Protein AF-A0A7J7WP15-F1 (afdb_monomer_lite)

Foldseek 3Di:
DVLVVQLCVCQDDPNDGNDDPVVVSVVSSVVVVPPPPPVPCPVVNVVVVVVVVVVVVVVD

Sequence (60 aa):
ME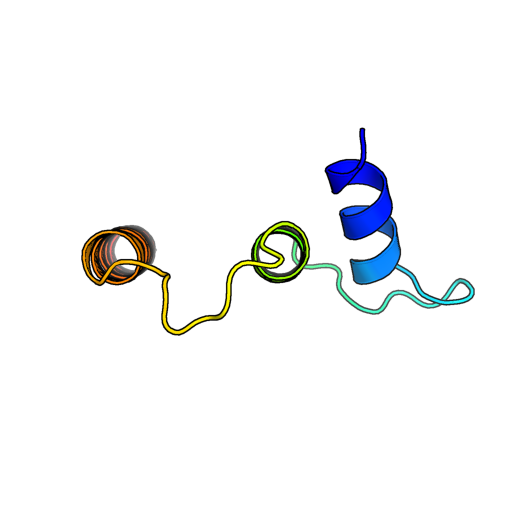GLFLAVDEIVDGGVILESDPQQVVHRVALRGEDVPLTEQTVSQVLQSAKEQIKWSLLR

Structure (mmCIF, N/CA/C/O backbone):
data_AF-A0A7J7WP15-F1
#
_entry.id   AF-A0A7J7WP15-F1
#
loop_
_atom_site.group_PDB
_atom_site.id
_atom_site.type_symbol
_atom_site.label_atom_id
_atom_site.label_alt_id
_atom_site.label_comp_id
_atom_site.label_asym_id
_atom_site.label_entity_id
_atom_site.label_seq_id
_atom_site.pdbx_PDB_ins_code
_atom_site.Cartn_x
_atom_site.Cartn_y
_atom_site.Cartn_z
_atom_site.occupancy
_atom_site.B_iso_or_equiv
_atom_site.auth_seq_id
_atom_site.auth_comp_id
_atom_site.auth_asym_id
_atom_site.auth_atom_id
_atom_site.pdbx_PDB_model_num
ATOM 1 N N . MET A 1 1 ? 1.063 -12.2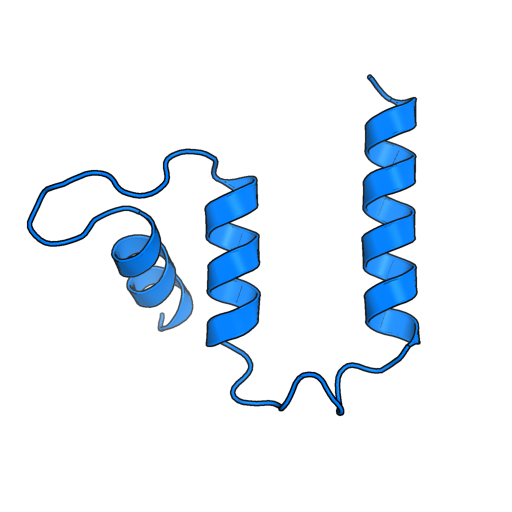98 8.240 1.00 58.97 1 MET A N 1
ATOM 2 C CA . MET A 1 1 ? 1.239 -12.730 6.834 1.00 58.97 1 MET A CA 1
ATOM 3 C C . MET A 1 1 ? 0.174 -12.136 5.918 1.00 58.97 1 MET A C 1
ATOM 5 O O . MET A 1 1 ? 0.496 -11.857 4.778 1.00 58.97 1 MET A O 1
ATOM 9 N N . GLU A 1 2 ? -1.040 -11.865 6.404 1.00 72.06 2 GLU A N 1
ATOM 10 C CA . GLU A 1 2 ? -2.140 -11.285 5.608 1.00 72.06 2 GLU A CA 1
ATOM 11 C C . GLU A 1 2 ? -1.810 -9.918 4.989 1.00 72.06 2 GLU A C 1
ATOM 13 O O . GLU A 1 2 ? -2.014 -9.728 3.796 1.00 72.06 2 GLU A O 1
ATOM 18 N N . GLY A 1 3 ? -1.179 -9.009 5.743 1.00 77.69 3 GLY A N 1
ATOM 19 C CA . GLY A 1 3 ? -0.784 -7.694 5.217 1.00 77.69 3 GLY A CA 1
ATOM 20 C C . GLY A 1 3 ? 0.201 -7.738 4.040 1.00 77.69 3 GLY A C 1
ATOM 21 O O . GLY A 1 3 ? 0.232 -6.808 3.243 1.00 77.69 3 GLY A O 1
ATOM 22 N N . LEU A 1 4 ? 0.977 -8.821 3.892 1.00 83.94 4 LEU A N 1
ATOM 23 C CA . LEU A 1 4 ? 1.868 -8.989 2.741 1.00 83.94 4 LEU A CA 1
ATOM 24 C C . LEU A 1 4 ? 1.076 -9.312 1.471 1.00 83.94 4 LEU A C 1
ATOM 26 O O . LEU A 1 4 ? 1.352 -8.729 0.431 1.00 83.94 4 LEU A O 1
ATOM 30 N N . PHE A 1 5 ? 0.092 -10.211 1.555 1.00 87.12 5 PHE A N 1
ATOM 31 C CA . PHE A 1 5 ? -0.751 -10.554 0.408 1.00 87.12 5 PHE A CA 1
ATOM 32 C C . PHE A 1 5 ? -1.611 -9.364 -0.025 1.00 87.12 5 PHE A C 1
ATOM 34 O O . PHE A 1 5 ? -1.658 -9.061 -1.209 1.00 87.12 5 PHE A O 1
ATOM 41 N N . LEU A 1 6 ? -2.162 -8.610 0.933 1.00 86.88 6 LEU A N 1
ATOM 42 C CA . LEU A 1 6 ? -2.876 -7.362 0.642 1.00 86.88 6 LEU A CA 1
ATOM 43 C C . LEU A 1 6 ? -1.974 -6.322 -0.036 1.00 86.88 6 LEU A C 1
ATOM 45 O O . LEU A 1 6 ? -2.403 -5.655 -0.969 1.00 86.88 6 LEU A O 1
ATOM 49 N N . ALA A 1 7 ? -0.719 -6.187 0.405 1.00 88.38 7 ALA A N 1
ATOM 50 C CA . ALA A 1 7 ? 0.222 -5.275 -0.239 1.00 88.38 7 ALA A CA 1
ATOM 51 C C . ALA A 1 7 ? 0.538 -5.695 -1.677 1.00 88.38 7 ALA A C 1
ATOM 53 O O . ALA A 1 7 ? 0.628 -4.835 -2.546 1.00 88.38 7 ALA A O 1
ATOM 54 N N . VAL A 1 8 ? 0.680 -6.996 -1.942 1.00 91.00 8 VAL A N 1
ATOM 55 C CA . VAL A 1 8 ? 0.896 -7.494 -3.307 1.00 91.00 8 VAL A CA 1
ATOM 56 C C . VAL A 1 8 ? -0.318 -7.206 -4.194 1.00 91.00 8 VAL A C 1
ATOM 58 O O . VAL A 1 8 ? -0.116 -6.708 -5.298 1.00 91.00 8 VAL A O 1
ATOM 61 N N . ASP A 1 9 ? -1.539 -7.422 -3.699 1.00 89.44 9 ASP A N 1
ATOM 62 C CA . ASP A 1 9 ? -2.777 -7.137 -4.442 1.00 89.44 9 ASP A CA 1
ATOM 63 C C . ASP A 1 9 ? -2.962 -5.638 -4.746 1.00 89.44 9 ASP A C 1
ATOM 65 O O . ASP A 1 9 ? -3.530 -5.273 -5.773 1.00 89.44 9 ASP A O 1
ATOM 69 N N . GLU A 1 10 ? -2.486 -4.745 -3.872 1.00 89.44 10 GLU A N 1
ATOM 70 C CA . GLU A 1 10 ? -2.516 -3.296 -4.127 1.00 89.44 10 GLU A CA 1
ATOM 71 C C . GLU A 1 10 ? -1.444 -2.844 -5.132 1.00 89.44 10 GLU A C 1
ATOM 73 O O . GLU A 1 10 ? -1.645 -1.863 -5.848 1.00 89.44 10 GLU A O 1
ATOM 78 N N . ILE A 1 11 ? -0.303 -3.541 -5.200 1.00 93.69 11 ILE A N 1
ATOM 79 C CA . ILE A 1 11 ? 0.801 -3.198 -6.109 1.00 93.69 11 ILE A CA 1
ATOM 80 C C . ILE A 1 11 ? 0.543 -3.750 -7.514 1.00 93.69 11 ILE A C 1
ATOM 82 O O . ILE A 1 11 ? 0.823 -3.062 -8.498 1.00 93.69 11 ILE A O 1
ATOM 86 N N . VAL A 1 12 ? 0.048 -4.988 -7.628 1.00 95.44 12 VAL A N 1
ATOM 87 C CA . VAL A 1 12 ? -0.065 -5.715 -8.900 1.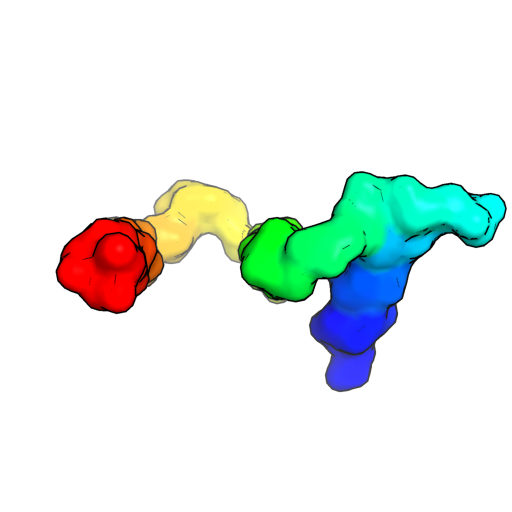00 95.44 12 VAL A CA 1
ATOM 88 C C . VAL A 1 12 ? -1.418 -6.406 -9.037 1.00 95.44 12 VAL A C 1
ATOM 90 O O . VAL A 1 12 ? -1.800 -7.197 -8.185 1.00 95.44 12 VAL A O 1
ATOM 93 N N . ASP A 1 13 ? -2.060 -6.221 -10.191 1.00 91.62 13 ASP A N 1
ATOM 94 C CA . ASP A 1 13 ? -3.233 -6.994 -10.611 1.00 91.62 13 ASP A CA 1
ATOM 95 C C . ASP A 1 13 ? -2.992 -7.608 -11.995 1.00 91.62 13 ASP A C 1
ATOM 97 O O . ASP A 1 13 ? -2.646 -6.915 -12.953 1.00 91.62 13 ASP A O 1
ATOM 101 N N . GLY A 1 14 ? -3.094 -8.935 -12.104 1.00 90.25 14 GLY A N 1
ATOM 102 C CA . GLY A 1 14 ? -2.930 -9.648 -13.378 1.00 90.25 14 GLY A CA 1
ATOM 103 C C . GLY A 1 14 ? -1.581 -9.430 -14.085 1.00 90.25 14 GLY A C 1
ATOM 104 O O . GLY A 1 14 ? -1.496 -9.581 -15.302 1.00 90.25 14 GLY A O 1
ATOM 105 N N . GLY A 1 15 ? -0.527 -9.057 -13.349 1.00 90.00 15 GLY A N 1
ATOM 106 C CA . GLY A 1 15 ? 0.788 -8.705 -13.903 1.00 90.00 15 GLY A CA 1
ATOM 107 C C . GLY A 1 15 ? 0.935 -7.237 -14.328 1.00 90.00 15 GLY A C 1
ATOM 108 O O . GLY A 1 15 ? 1.995 -6.854 -14.824 1.00 90.00 15 GLY A O 1
ATOM 109 N N . VAL A 1 16 ? -0.091 -6.411 -14.116 1.00 93.25 16 VAL A N 1
ATOM 110 C CA . VAL A 1 16 ? -0.067 -4.959 -14.324 1.00 93.25 16 VAL A CA 1
ATOM 111 C C . VAL A 1 16 ? 0.216 -4.267 -12.996 1.00 93.25 16 VAL A C 1
ATOM 113 O O . VAL A 1 16 ? -0.423 -4.561 -11.991 1.00 93.25 16 VAL A O 1
ATOM 116 N N . ILE A 1 17 ? 1.163 -3.329 -12.992 1.00 93.44 17 ILE A N 1
ATOM 117 C CA . ILE A 1 17 ? 1.454 -2.506 -11.812 1.00 93.44 17 ILE A CA 1
ATOM 118 C C . ILE A 1 17 ? 0.344 -1.458 -11.665 1.00 93.44 17 ILE A C 1
ATOM 120 O O . ILE A 1 17 ? 0.141 -0.652 -12.574 1.00 93.44 17 ILE A O 1
ATOM 124 N N . LEU A 1 18 ? -0.355 -1.473 -10.531 1.00 92.94 18 LEU A N 1
ATOM 125 C CA . LEU A 1 18 ? -1.430 -0.535 -10.196 1.00 92.94 18 LEU A CA 1
ATOM 126 C C . LEU A 1 18 ? -0.931 0.633 -9.347 1.00 92.94 18 LEU A C 1
ATOM 128 O O . LEU A 1 18 ? -1.283 1.783 -9.604 1.00 92.94 18 LEU A O 1
ATOM 132 N N . GLU A 1 19 ? -0.114 0.334 -8.341 1.00 93.94 19 GLU A N 1
ATOM 133 C CA . GLU A 1 19 ? 0.434 1.318 -7.418 1.00 93.94 19 GLU A CA 1
ATOM 134 C C . GLU A 1 19 ? 1.903 1.003 -7.142 1.00 93.94 19 GLU A C 1
ATOM 136 O O . GLU A 1 19 ? 2.289 -0.143 -6.928 1.00 93.94 19 GLU A O 1
ATOM 141 N N . SER A 1 20 ? 2.738 2.037 -7.174 1.00 91.44 20 SER A N 1
ATOM 142 C CA . SER A 1 20 ? 4.191 1.905 -7.005 1.00 91.44 20 SER A CA 1
ATOM 143 C C . SER A 1 20 ? 4.737 2.800 -5.900 1.00 91.44 20 SER A C 1
ATOM 145 O O . SER A 1 20 ? 5.867 2.590 -5.456 1.00 91.44 20 SER A O 1
ATOM 147 N N . ASP A 1 21 ? 3.939 3.761 -5.418 1.00 91.94 21 ASP A N 1
ATOM 148 C CA . ASP A 1 21 ? 4.283 4.541 -4.240 1.00 91.94 21 ASP A CA 1
ATOM 149 C C . ASP A 1 21 ? 4.039 3.699 -2.972 1.00 91.94 21 ASP A C 1
ATOM 151 O O . ASP A 1 21 ? 2.889 3.391 -2.639 1.00 91.94 21 ASP A O 1
ATOM 155 N N . PRO A 1 22 ? 5.092 3.345 -2.209 1.00 83.94 22 PRO A N 1
ATOM 156 C CA . PRO A 1 22 ? 4.947 2.537 -1.005 1.00 83.94 22 PRO A CA 1
ATOM 157 C C . PRO A 1 22 ? 4.079 3.207 0.069 1.00 83.94 22 PRO A C 1
ATOM 159 O O . PRO A 1 22 ? 3.459 2.501 0.863 1.00 83.94 22 PRO A O 1
ATOM 162 N N . GLN A 1 23 ? 3.990 4.543 0.106 1.00 87.88 23 GLN A N 1
ATOM 163 C CA . GLN A 1 23 ? 3.107 5.238 1.047 1.00 87.88 23 GLN A CA 1
ATOM 164 C C . GLN A 1 23 ? 1.634 5.023 0.690 1.00 87.88 23 GLN A C 1
ATOM 166 O O . GLN A 1 23 ? 0.813 4.807 1.583 1.00 87.88 23 GLN A O 1
ATOM 171 N N . GLN A 1 24 ? 1.307 5.022 -0.605 1.00 85.19 24 GLN A N 1
ATOM 172 C CA . GLN A 1 24 ? -0.048 4.754 -1.091 1.00 85.19 24 GLN A CA 1
ATOM 173 C C . GLN A 1 24 ? -0.438 3.292 -0.877 1.00 85.19 24 GLN A C 1
ATOM 175 O O . GLN A 1 24 ? -1.531 3.026 -0.381 1.00 85.19 24 GLN A O 1
ATOM 180 N N . VAL A 1 25 ? 0.468 2.349 -1.158 1.00 88.75 25 VAL A N 1
ATOM 181 C CA . VAL A 1 25 ? 0.241 0.916 -0.904 1.00 88.75 25 VAL A CA 1
ATOM 182 C C . VAL A 1 25 ? -0.064 0.678 0.571 1.00 88.75 25 VAL A C 1
ATOM 184 O O . VAL A 1 25 ? -1.087 0.087 0.900 1.00 88.75 25 VAL A O 1
ATOM 187 N N . VAL A 1 26 ? 0.777 1.181 1.479 1.00 85.44 26 VAL A N 1
ATOM 188 C CA . VAL A 1 26 ? 0.578 0.995 2.926 1.00 85.44 26 VAL A CA 1
ATOM 189 C C . VAL A 1 26 ? -0.731 1.627 3.396 1.00 85.44 26 VAL A C 1
ATOM 191 O O . VAL A 1 26 ? -1.428 1.029 4.213 1.00 85.44 26 VAL A O 1
ATOM 194 N N . HIS A 1 27 ? -1.104 2.795 2.865 1.00 84.69 27 HIS A N 1
ATOM 195 C CA . HIS A 1 27 ? -2.376 3.434 3.195 1.00 84.69 27 HIS A CA 1
ATOM 196 C C . HIS A 1 27 ? -3.579 2.581 2.768 1.00 84.69 27 HIS A C 1
ATOM 198 O O . HIS A 1 27 ? -4.489 2.355 3.562 1.00 84.69 27 HIS A O 1
ATOM 204 N N . ARG A 1 28 ? -3.567 2.052 1.541 1.00 83.69 28 ARG A N 1
ATOM 205 C CA . ARG A 1 28 ? -4.650 1.204 1.020 1.00 83.69 28 ARG A CA 1
ATOM 206 C C . ARG A 1 28 ? -4.733 -0.141 1.739 1.00 83.69 28 ARG A C 1
ATOM 208 O O . ARG A 1 28 ? -5.825 -0.586 2.077 1.00 83.69 28 ARG A O 1
ATOM 215 N N . VAL A 1 29 ? -3.587 -0.744 2.052 1.00 84.31 29 VAL A N 1
ATOM 216 C CA . VAL A 1 29 ? -3.510 -1.974 2.853 1.00 84.31 29 VAL A CA 1
ATOM 217 C C . VAL A 1 29 ? -4.042 -1.750 4.265 1.00 84.31 29 VAL A C 1
ATOM 219 O O . VAL A 1 29 ? -4.764 -2.603 4.772 1.00 84.31 29 VAL A O 1
ATOM 222 N N . ALA A 1 30 ? -3.742 -0.608 4.892 1.00 81.3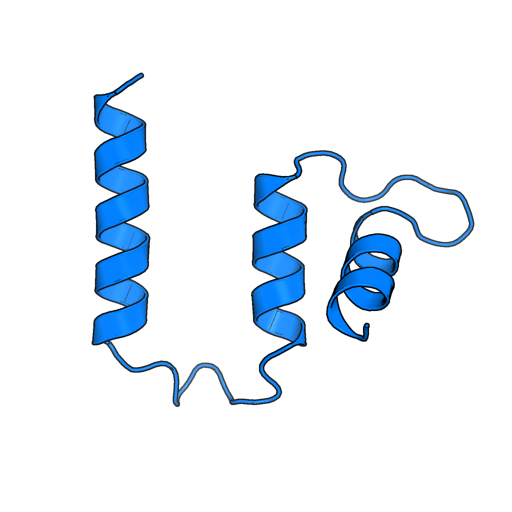1 30 ALA A N 1
ATOM 223 C CA . ALA A 1 30 ? -4.267 -0.270 6.215 1.00 81.31 30 ALA A CA 1
ATOM 224 C C . ALA A 1 30 ? -5.801 -0.152 6.216 1.00 81.31 30 ALA A C 1
ATOM 226 O O . ALA A 1 30 ? -6.440 -0.620 7.149 1.00 81.31 30 ALA A O 1
ATOM 227 N N . LEU A 1 31 ? -6.391 0.388 5.143 1.00 76.31 31 LEU A N 1
ATOM 228 C CA . LEU A 1 31 ? -7.847 0.471 4.977 1.00 76.31 31 LEU A CA 1
ATOM 229 C C . LEU A 1 31 ? -8.512 -0.890 4.712 1.00 76.31 31 LEU A C 1
ATOM 231 O O . LEU A 1 31 ? -9.687 -1.048 5.018 1.00 76.31 31 LEU A O 1
ATOM 235 N N . ARG A 1 32 ? -7.790 -1.861 4.135 1.00 69.62 32 ARG A N 1
ATOM 236 C CA . ARG A 1 32 ? -8.301 -3.226 3.892 1.00 69.62 32 ARG A CA 1
ATOM 237 C C . ARG A 1 32 ? -8.066 -4.193 5.049 1.00 69.62 32 ARG A C 1
ATOM 239 O O . ARG A 1 32 ? -8.809 -5.154 5.185 1.00 69.62 32 ARG A O 1
ATOM 246 N N . GLY A 1 33 ? -7.023 -3.978 5.850 1.00 62.06 33 GLY A N 1
ATOM 247 C CA . GLY A 1 33 ? -6.749 -4.774 7.051 1.00 62.06 33 GLY A CA 1
ATOM 248 C C . GLY A 1 33 ? -7.696 -4.457 8.211 1.00 62.06 33 GLY A C 1
ATOM 249 O O . GLY A 1 33 ? -7.809 -5.242 9.150 1.00 62.06 33 GLY A O 1
ATOM 250 N N . GLU A 1 34 ? -8.382 -3.320 8.136 1.00 55.44 34 GLU A N 1
ATOM 251 C CA . GLU A 1 34 ? -9.452 -2.927 9.038 1.00 55.44 34 GLU A CA 1
ATOM 252 C C . GLU A 1 34 ? -10.805 -3.232 8.372 1.00 55.44 34 GLU A C 1
ATOM 254 O O . GLU A 1 34 ? -11.425 -2.355 7.781 1.00 55.44 34 GLU A O 1
ATOM 259 N N . ASP A 1 35 ? -11.341 -4.445 8.548 1.00 51.25 35 ASP A N 1
ATOM 260 C CA . ASP A 1 35 ? -12.796 -4.709 8.455 1.00 51.25 35 ASP A CA 1
ATOM 261 C C . ASP A 1 35 ? -13.560 -3.992 9.602 1.00 51.25 35 ASP A C 1
ATOM 263 O O . ASP A 1 35 ? -14.503 -4.507 10.203 1.00 51.25 35 ASP A O 1
ATOM 267 N N . VAL A 1 36 ? -13.111 -2.794 9.966 1.00 51.41 36 VAL A N 1
ATOM 268 C CA . VAL A 1 36 ? -13.669 -1.922 10.984 1.00 51.41 36 VAL A CA 1
ATOM 269 C C . VAL A 1 36 ? -14.175 -0.704 10.220 1.00 51.41 36 VAL A C 1
ATOM 271 O O . VAL A 1 36 ? -13.376 0.010 9.609 1.00 51.41 36 VAL A O 1
ATOM 274 N N . PRO A 1 37 ? -15.498 -0.480 10.169 1.00 47.75 37 PRO A N 1
ATOM 275 C CA . PRO A 1 37 ? -16.080 0.600 9.390 1.00 47.75 37 PRO A CA 1
ATOM 276 C C . PRO A 1 37 ? -15.405 1.932 9.721 1.00 47.75 37 PRO A C 1
ATOM 278 O O . PRO A 1 37 ? -15.146 2.226 10.884 1.00 47.75 37 PRO A O 1
ATOM 281 N N . LEU A 1 38 ? -15.201 2.783 8.714 1.00 49.72 38 LEU A N 1
ATOM 282 C CA . LEU A 1 38 ? -14.624 4.132 8.842 1.00 49.72 38 LEU A CA 1
ATOM 283 C C . LEU A 1 38 ? -15.294 4.992 9.944 1.00 49.72 38 LEU A C 1
ATOM 285 O O . LEU A 1 38 ? -14.719 5.965 10.420 1.00 49.72 38 LEU A O 1
ATOM 289 N N . THR A 1 39 ? -16.509 4.631 10.370 1.00 53.56 39 THR A N 1
ATOM 290 C CA . THR A 1 39 ? -17.248 5.241 11.485 1.00 53.56 39 THR A CA 1
ATOM 291 C C . THR A 1 39 ? -16.706 4.898 12.878 1.00 53.56 39 THR A C 1
ATOM 293 O O . THR A 1 39 ? -17.065 5.572 13.839 1.00 53.56 39 THR A O 1
ATOM 296 N N . GLU A 1 40 ? -15.868 3.867 13.001 1.00 50.47 40 GLU A N 1
ATOM 297 C CA . GLU A 1 40 ? -15.244 3.406 14.249 1.00 50.47 40 GLU A CA 1
ATOM 298 C C . GLU A 1 40 ? -13.762 3.801 14.362 1.00 50.47 40 GLU A C 1
ATOM 300 O O . GLU A 1 40 ? -13.178 3.684 15.443 1.00 50.47 40 GLU A O 1
ATOM 305 N N . GLN A 1 41 ? -13.159 4.352 13.298 1.00 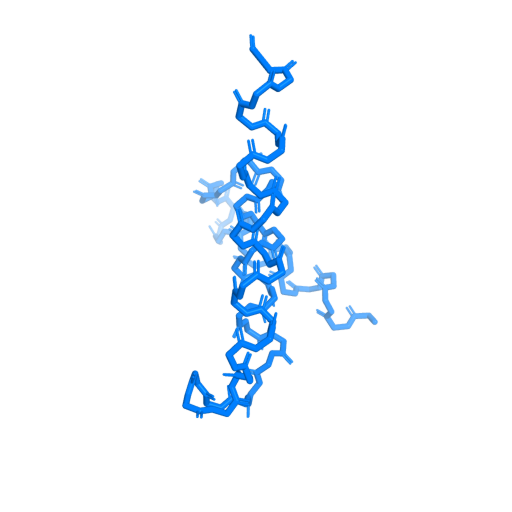53.56 41 GLN A N 1
ATOM 306 C CA . GLN A 1 41 ? -11.855 5.004 13.410 1.00 53.56 41 GLN A CA 1
ATOM 307 C C . GLN A 1 41 ? -11.997 6.201 14.347 1.00 53.56 41 GLN A C 1
ATOM 309 O O . GLN A 1 41 ? -12.673 7.194 14.067 1.00 53.56 41 GLN A O 1
ATOM 314 N N . THR A 1 42 ? -11.389 6.086 15.522 1.00 63.69 42 THR A N 1
ATOM 315 C CA . THR A 1 42 ? -11.539 7.095 16.565 1.00 63.69 42 THR A CA 1
ATOM 316 C C . THR A 1 42 ? -10.904 8.391 16.065 1.00 63.69 42 THR A C 1
ATOM 318 O O . THR A 1 42 ? -9.813 8.367 15.501 1.00 63.69 42 THR A O 1
ATOM 321 N N . VAL A 1 43 ? -11.534 9.544 16.319 1.00 59.09 43 VAL A N 1
ATOM 322 C CA . VAL A 1 43 ? -11.038 10.886 15.927 1.00 59.09 43 VAL A CA 1
ATOM 323 C C . VAL A 1 43 ? -9.554 11.093 16.275 1.00 59.09 43 VAL A C 1
ATOM 325 O O . VAL A 1 43 ? -8.835 11.788 15.562 1.00 59.09 43 VAL A O 1
ATOM 328 N N . SER A 1 44 ? -9.073 10.428 17.330 1.00 58.53 44 SER A N 1
ATOM 329 C CA . SER A 1 44 ? -7.661 10.379 17.716 1.00 58.53 44 SER A CA 1
ATOM 330 C C . SER A 1 44 ? -6.738 9.832 16.619 1.00 58.53 44 SER A C 1
ATOM 332 O O . SER A 1 44 ? -5.684 10.414 16.391 1.00 58.53 44 SER A O 1
ATOM 334 N N . GLN A 1 45 ? -7.108 8.751 15.928 1.00 61.34 45 GLN A N 1
ATOM 335 C CA . GLN A 1 45 ? -6.289 8.140 14.873 1.00 61.34 45 GLN A CA 1
ATOM 336 C C . GLN A 1 45 ? -6.205 9.050 13.644 1.00 61.34 45 GLN A C 1
ATOM 338 O O . GLN A 1 45 ? -5.114 9.272 13.116 1.00 61.34 45 GLN A O 1
ATOM 343 N N . VAL A 1 46 ? -7.326 9.663 13.250 1.00 67.38 46 VAL A N 1
ATOM 344 C CA . VAL A 1 46 ? -7.366 10.626 12.137 1.00 67.38 46 VAL A CA 1
ATOM 345 C C . VAL A 1 46 ? -6.527 11.865 12.457 1.00 67.38 46 VAL A C 1
ATOM 347 O O . VAL A 1 46 ? -5.717 12.289 11.633 1.00 67.38 46 VAL A O 1
ATOM 350 N N . LEU A 1 47 ? -6.641 12.418 13.671 1.00 71.12 47 LEU A N 1
ATOM 351 C CA . LEU A 1 47 ? -5.810 13.549 14.103 1.00 71.12 47 LEU A CA 1
ATOM 352 C C . LEU A 1 47 ? -4.323 13.193 14.149 1.00 71.12 47 LEU A C 1
ATOM 354 O O . LEU A 1 47 ? -3.477 14.021 13.814 1.00 71.12 47 LEU A O 1
ATOM 3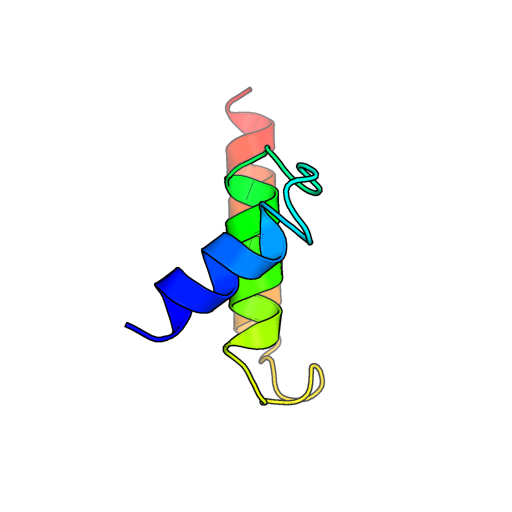58 N N . GLN A 1 48 ? -3.993 11.978 14.579 1.00 70.50 48 GLN A N 1
ATOM 359 C CA . GLN A 1 48 ? -2.614 11.523 14.694 1.00 70.50 48 GLN A CA 1
ATOM 360 C C . GLN A 1 48 ? -1.978 11.333 13.312 1.00 70.50 48 GLN A C 1
ATOM 362 O O . GLN A 1 48 ? -0.863 11.807 13.094 1.00 70.50 48 GLN A O 1
ATOM 367 N N . SER A 1 49 ? -2.724 10.774 12.356 1.00 72.00 49 SER A N 1
ATOM 368 C CA . SER A 1 49 ? -2.293 10.645 10.962 1.00 72.00 49 SER A CA 1
ATOM 369 C C . SER A 1 49 ? -2.166 12.012 10.267 1.00 72.00 49 SER A C 1
ATOM 371 O O . SER A 1 49 ? -1.145 12.304 9.643 1.00 72.00 49 SER A O 1
ATOM 373 N N . ALA A 1 50 ? -3.133 12.917 10.469 1.00 73.62 50 ALA A N 1
ATOM 374 C CA . ALA A 1 50 ? -3.066 14.289 9.957 1.00 73.62 50 ALA A CA 1
ATOM 375 C C . ALA A 1 50 ? -1.865 15.065 10.528 1.00 73.62 50 ALA A C 1
ATOM 377 O O . ALA A 1 50 ? -1.158 15.762 9.800 1.00 73.62 50 ALA A O 1
ATOM 378 N N . LYS A 1 51 ? -1.582 14.912 11.828 1.00 78.81 51 LYS A N 1
ATOM 379 C CA . LYS A 1 51 ? -0.410 15.515 12.479 1.00 78.81 51 LYS A CA 1
ATOM 380 C C . LYS A 1 51 ? 0.897 15.018 11.862 1.00 78.81 51 LYS A C 1
ATOM 382 O O . LYS A 1 51 ? 1.819 15.812 11.671 1.00 78.81 51 LYS A O 1
ATOM 387 N N . GLU A 1 52 ? 1.003 13.726 11.572 1.00 74.06 52 GLU A N 1
ATOM 388 C CA . GLU A 1 52 ? 2.191 13.167 10.929 1.00 74.06 52 GLU A CA 1
ATOM 389 C C . GLU A 1 52 ? 2.350 13.694 9.504 1.00 74.06 52 GLU A C 1
ATOM 391 O O . GLU A 1 52 ? 3.434 14.170 9.170 1.00 74.06 52 GLU A O 1
ATOM 396 N N . GLN A 1 53 ? 1.280 13.734 8.705 1.00 70.31 53 GLN A N 1
ATOM 397 C CA . GLN A 1 53 ? 1.324 14.322 7.361 1.00 70.31 53 GLN A CA 1
ATOM 398 C C . GLN A 1 53 ? 1.781 15.787 7.371 1.00 70.31 53 GLN A C 1
ATOM 400 O O . GLN A 1 53 ? 2.636 16.169 6.572 1.00 70.31 53 GLN A O 1
ATOM 405 N N . ILE A 1 54 ? 1.291 16.599 8.315 1.00 77.25 54 ILE A N 1
ATOM 406 C CA . ILE A 1 54 ? 1.728 17.995 8.468 1.00 77.25 54 ILE A CA 1
ATOM 407 C C . ILE A 1 54 ? 3.219 18.061 8.813 1.00 77.25 54 ILE A C 1
ATOM 409 O O . ILE A 1 54 ? 3.954 18.831 8.194 1.00 77.25 54 ILE A O 1
ATOM 413 N N . LYS A 1 55 ? 3.688 17.232 9.755 1.00 78.31 55 LYS A N 1
ATOM 414 C CA . LYS A 1 55 ? 5.102 17.177 10.154 1.00 78.31 55 LYS A CA 1
ATOM 415 C C . LYS A 1 55 ? 6.012 16.857 8.966 1.00 78.31 55 LYS A C 1
ATOM 417 O O . LYS A 1 55 ? 7.045 17.502 8.812 1.00 78.31 55 LYS A O 1
ATOM 422 N N . TRP A 1 56 ? 5.631 15.894 8.130 1.00 69.44 56 TRP A N 1
ATOM 423 C CA . TRP A 1 56 ? 6.390 15.547 6.927 1.00 69.44 56 TRP A CA 1
ATOM 424 C C . TRP A 1 56 ? 6.325 16.642 5.858 1.00 69.44 56 TRP A C 1
ATOM 426 O O . TRP A 1 56 ? 7.334 16.889 5.204 1.00 69.44 56 TRP A O 1
ATOM 436 N N . SER A 1 57 ? 5.200 17.356 5.728 1.00 73.31 57 SER A N 1
ATOM 437 C CA . SER A 1 57 ? 5.093 18.499 4.807 1.00 73.31 57 SER A CA 1
ATOM 438 C C . SER A 1 57 ? 5.996 19.679 5.188 1.00 73.31 57 SER A C 1
ATOM 440 O O . SER A 1 57 ? 6.413 20.419 4.310 1.00 73.31 57 SER A O 1
ATOM 442 N N . LEU A 1 58 ? 6.315 19.837 6.480 1.00 74.62 58 LEU A N 1
ATOM 443 C CA . LEU A 1 58 ? 7.192 20.897 6.997 1.00 74.62 58 LEU A CA 1
ATOM 444 C C . LEU A 1 58 ? 8.683 20.532 6.957 1.00 74.62 58 LEU A C 1
ATOM 446 O O . LEU A 1 58 ? 9.533 21.402 7.121 1.00 74.62 58 LEU A O 1
ATOM 450 N N . LEU A 1 59 ? 9.000 19.243 6.812 1.00 74.81 59 LEU A N 1
ATOM 451 C CA . LEU A 1 59 ? 10.370 18.732 6.701 1.00 74.81 59 LEU A CA 1
ATOM 452 C C . LEU A 1 59 ? 10.846 18.622 5.242 1.00 74.81 59 LEU A C 1
ATOM 454 O O . LEU A 1 59 ? 11.987 18.217 5.013 1.00 74.81 59 LEU A O 1
ATOM 458 N N . ARG A 1 60 ? 9.987 18.966 4.278 1.00 50.19 60 ARG A N 1
ATOM 459 C CA . ARG A 1 60 ? 10.289 19.088 2.851 1.00 50.19 60 ARG A CA 1
ATOM 460 C C . ARG A 1 60 ? 10.375 20.561 2.468 1.00 50.19 60 ARG A C 1
ATOM 462 O O . ARG A 1 60 ? 11.221 20.866 1.601 1.00 50.19 60 ARG A O 1
#

InterPro domains:
  IPR022775 AP complex, mu/sigma subunit [PF01217] (1-34)
  IPR039652 Coatomer subunit zeta [PTHR11043] (1-59)

pLDDT: mean 75.79, std 14.18, range [47.75, 95.44]

Radius of gyration: 13.79 Å; chains: 1; bounding box: 28×34×32 Å

Secondary structure (DSSP, 8-state):
-HHHHHHHHHHEETTEE----HHHHHHHHHHHH--S-TTTS-HHHHHHHHHHHHHHHH--

Organism: Rhinolophus ferrumequinum (NCBI:txid59479)